Protein AF-A0A5N6YIB7-F1 (afdb_monomer_lite)

Foldseek 3Di:
DCPDDPDDPVCVVVVVVVVCCVVVVCCVPVVCVVVVVVVVVVVVVVVVVVCVVCVVVVVVVVVVVVVVVVVVCCCPPCPRNVPDDPDDDPDPPDPQQDPVRDRDDPPPVVVVVVVVVVVVVVVVVVD

Secondary structure (DSSP, 8-state):
--TT--S-GGGHHHHHHHHHHHHHHHHHHHHHHHHHHHHHHHHHHHHHHHHHHHHHHHHHHHHHHHHHHHHHHHHHSTTT-TTSSSS---PPPPTTB-TT--B---TTHHHHHHHHHHHHHHHHTT-

Sequence (127 aa):
MAWYSLFPADLIYVENWIARLFVCIPCCAVVPILFGTCALIVFLSQLVLGLITIAPWATLIIFDLALYVWRMLTYELPIIGGRARGRQRPRAPSLNERPNGQRRAFVLASYEATGAEKEENNGLKRR

Radius of gyration: 49.91 Å; chains: 1; bounding box: 127×46×104 Å

pLDDT: mean 71.58, std 14.09, range [49.34, 97.31]

Structure (mmCIF, N/CA/C/O backbone):
data_AF-A0A5N6YIB7-F1
#
_entry.id   AF-A0A5N6YIB7-F1
#
loop_
_at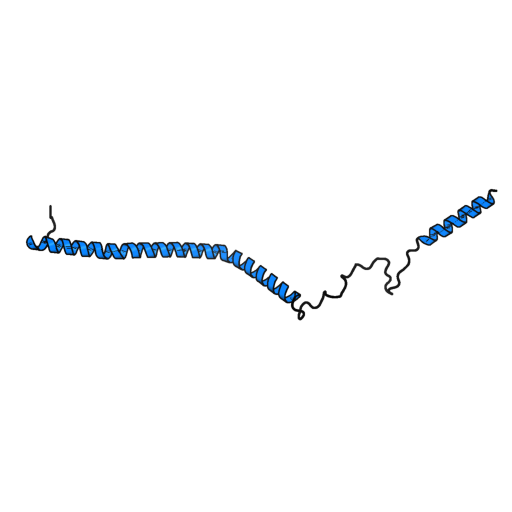om_site.group_PDB
_atom_site.id
_atom_site.type_symbol
_atom_site.label_atom_id
_atom_site.label_alt_id
_atom_site.label_comp_id
_atom_site.label_asym_id
_atom_site.label_entity_id
_atom_site.label_seq_id
_atom_site.pdbx_PDB_ins_code
_atom_site.Cartn_x
_atom_site.Cartn_y
_atom_site.Cartn_z
_atom_site.occupancy
_atom_site.B_iso_or_equiv
_atom_site.auth_seq_id
_atom_site.auth_comp_id
_atom_site.auth_asym_id
_atom_site.auth_atom_id
_atom_site.pdbx_PDB_model_num
ATOM 1 N N . MET A 1 1 ? 32.826 -4.445 -50.109 1.00 49.34 1 MET A N 1
ATOM 2 C CA . MET A 1 1 ? 34.204 -3.941 -50.279 1.00 49.34 1 MET A CA 1
ATOM 3 C C . MET A 1 1 ? 34.888 -4.143 -48.938 1.00 49.34 1 MET A C 1
ATOM 5 O O . MET A 1 1 ? 34.549 -3.446 -47.992 1.00 49.34 1 MET A O 1
ATOM 9 N N . ALA A 1 2 ? 35.674 -5.212 -48.805 1.00 51.41 2 ALA A N 1
ATOM 10 C CA . ALA A 1 2 ? 36.270 -5.631 -47.538 1.00 51.41 2 ALA A CA 1
ATOM 11 C C . ALA A 1 2 ? 37.500 -4.761 -47.252 1.00 51.41 2 ALA A C 1
ATOM 13 O O . ALA A 1 2 ? 38.603 -5.087 -47.666 1.00 51.41 2 ALA A O 1
ATOM 14 N N . TRP A 1 3 ? 37.292 -3.613 -46.610 1.00 51.59 3 TRP A N 1
ATOM 15 C CA . TRP A 1 3 ? 38.359 -2.643 -46.340 1.00 51.59 3 TRP A CA 1
ATOM 16 C C . TRP A 1 3 ? 39.184 -2.954 -45.074 1.00 51.59 3 TRP A C 1
ATOM 18 O O . TRP A 1 3 ? 40.067 -2.174 -44.741 1.00 51.59 3 TRP A O 1
ATOM 28 N N . TYR A 1 4 ? 38.948 -4.087 -44.391 1.00 52.84 4 TYR A N 1
ATOM 29 C CA . TYR A 1 4 ? 39.604 -4.409 -43.110 1.00 52.84 4 TYR A CA 1
ATOM 30 C C . TYR A 1 4 ? 39.908 -5.905 -42.879 1.00 52.84 4 TYR A C 1
ATOM 32 O O . TYR A 1 4 ? 39.990 -6.319 -41.729 1.00 52.84 4 TYR A O 1
ATOM 40 N N . SER A 1 5 ? 40.062 -6.737 -43.921 1.00 57.97 5 SER A N 1
ATOM 41 C CA . SER A 1 5 ? 40.456 -8.144 -43.700 1.00 57.97 5 SER A CA 1
ATOM 42 C C . SER A 1 5 ? 41.930 -8.202 -43.293 1.00 57.97 5 SER A C 1
ATOM 44 O O . SER A 1 5 ? 42.804 -7.847 -44.084 1.00 57.97 5 SER A O 1
ATOM 46 N N . LEU A 1 6 ? 42.201 -8.618 -42.055 1.00 66.19 6 LEU A N 1
ATOM 47 C CA . LEU A 1 6 ? 43.560 -8.681 -41.501 1.00 66.19 6 LEU A CA 1
ATOM 48 C C . LEU A 1 6 ? 44.293 -9.996 -41.855 1.00 66.19 6 LEU A C 1
ATOM 50 O O . LEU A 1 6 ? 45.499 -10.100 -41.642 1.00 66.19 6 LEU A O 1
ATOM 54 N N . PHE A 1 7 ? 43.576 -10.995 -42.388 1.00 64.06 7 PHE A N 1
ATOM 55 C CA . PHE A 1 7 ? 44.056 -12.355 -42.673 1.00 64.06 7 PHE A CA 1
ATOM 56 C C . PHE A 1 7 ? 43.892 -12.750 -44.162 1.00 64.06 7 PHE A C 1
ATOM 58 O O . PHE A 1 7 ? 43.080 -12.153 -44.872 1.00 64.06 7 PHE A O 1
ATOM 65 N N . PRO A 1 8 ? 44.659 -13.746 -44.665 1.00 76.19 8 PRO A N 1
ATOM 66 C CA . PRO A 1 8 ? 44.546 -14.254 -46.035 1.00 76.19 8 PRO A CA 1
ATOM 67 C C . PRO A 1 8 ? 43.158 -14.848 -46.328 1.00 76.19 8 PRO A C 1
ATOM 69 O O . PRO A 1 8 ? 42.451 -15.286 -45.421 1.00 76.19 8 PRO A O 1
ATOM 72 N N . ALA A 1 9 ? 42.786 -14.884 -47.613 1.00 74.50 9 ALA A N 1
ATOM 73 C CA . ALA A 1 9 ? 41.426 -15.175 -48.082 1.00 74.50 9 ALA A CA 1
ATOM 74 C C . ALA A 1 9 ? 40.821 -16.494 -47.556 1.00 74.50 9 ALA A C 1
ATOM 76 O O . ALA A 1 9 ? 39.611 -16.572 -47.349 1.00 74.50 9 ALA A O 1
ATOM 77 N N . ASP A 1 10 ? 41.656 -17.492 -47.264 1.00 76.38 10 ASP A N 1
ATOM 78 C CA . ASP A 1 10 ? 41.223 -18.795 -46.750 1.00 76.38 10 ASP A CA 1
ATOM 79 C C . ASP A 1 10 ? 40.716 -18.751 -45.294 1.00 76.38 10 ASP A C 1
ATOM 81 O O . ASP A 1 10 ? 39.980 -19.640 -44.866 1.00 76.38 10 ASP A O 1
ATOM 85 N N . LEU A 1 11 ? 41.059 -17.711 -44.519 1.00 72.88 11 LEU A N 1
ATOM 86 C CA . LEU A 1 11 ? 40.673 -17.574 -43.105 1.00 72.88 11 LEU A CA 1
ATOM 87 C C . LEU A 1 11 ? 39.521 -16.587 -42.859 1.00 72.88 11 LEU A C 1
ATOM 89 O O . LEU A 1 11 ? 39.082 -16.430 -41.718 1.00 72.88 11 LEU A O 1
ATOM 93 N N . ILE A 1 12 ? 38.954 -15.991 -43.911 1.00 77.56 12 ILE A N 1
ATOM 94 C CA . ILE A 1 12 ? 37.806 -15.068 -43.814 1.00 77.56 12 ILE A CA 1
ATOM 95 C C . ILE A 1 12 ? 36.599 -15.736 -43.137 1.00 77.56 12 ILE A C 1
ATOM 97 O O . ILE A 1 12 ? 35.849 -15.102 -42.390 1.00 77.56 12 ILE A O 1
ATOM 101 N N . TYR A 1 13 ? 36.412 -17.038 -43.363 1.00 80.81 13 TYR A N 1
ATOM 102 C CA . TYR A 1 13 ? 35.350 -17.805 -42.714 1.00 80.81 13 TYR A CA 1
ATOM 103 C C . TYR A 1 13 ? 35.496 -17.813 -41.183 1.00 80.81 13 TYR A C 1
ATOM 105 O O . TYR A 1 13 ? 34.514 -17.632 -40.461 1.00 80.81 13 TYR A O 1
ATOM 113 N N . VAL A 1 14 ? 36.728 -17.967 -40.691 1.00 81.69 14 VAL A N 1
ATOM 114 C CA . VAL A 1 14 ? 37.044 -17.979 -39.258 1.00 81.69 14 VAL A CA 1
ATOM 115 C C . VAL A 1 14 ? 36.892 -16.579 -38.665 1.00 81.69 14 VAL A C 1
ATOM 117 O O . VAL A 1 14 ? 36.298 -16.435 -37.599 1.00 81.69 14 VAL A O 1
ATOM 120 N N . GLU A 1 15 ? 37.339 -15.542 -39.377 1.00 77.19 15 GLU A N 1
ATOM 121 C CA . GLU A 1 15 ? 37.189 -14.138 -38.970 1.00 77.19 15 GLU A CA 1
ATOM 122 C C . GLU A 1 15 ? 35.709 -13.758 -38.781 1.00 77.19 15 GLU A C 1
ATOM 124 O O . GLU A 1 15 ? 35.317 -13.251 -37.726 1.00 77.19 15 GLU A O 1
ATOM 129 N N . ASN A 1 16 ? 34.851 -14.110 -39.743 1.00 80.31 16 ASN A N 1
ATOM 130 C CA . ASN A 1 16 ? 33.410 -13.870 -39.643 1.00 80.31 16 ASN A CA 1
ATOM 131 C C . ASN A 1 16 ? 32.743 -14.685 -38.526 1.00 80.31 16 ASN A C 1
ATOM 133 O O . ASN A 1 16 ? 31.796 -14.203 -37.897 1.00 80.31 16 ASN A O 1
ATOM 137 N N . TRP A 1 17 ? 33.200 -15.913 -38.269 1.00 84.00 17 TRP A N 1
ATOM 138 C CA . TRP A 1 17 ? 32.689 -16.738 -37.172 1.00 84.00 17 TRP A CA 1
ATOM 139 C C . TRP A 1 17 ? 33.065 -16.156 -35.800 1.00 84.00 17 TRP A C 1
ATOM 141 O O . TRP A 1 17 ? 32.196 -16.023 -34.936 1.00 84.00 17 TRP A O 1
ATOM 151 N N . ILE A 1 18 ? 34.315 -15.711 -35.628 1.00 79.00 18 ILE A N 1
ATOM 152 C CA . ILE A 1 18 ? 34.790 -15.056 -34.400 1.00 79.00 18 ILE A CA 1
ATOM 153 C C . ILE A 1 18 ? 34.055 -13.733 -34.177 1.00 79.00 18 ILE A C 1
ATOM 155 O O . ILE A 1 18 ? 33.563 -13.502 -33.075 1.00 79.00 18 ILE A O 1
ATOM 159 N N . ALA A 1 19 ? 33.907 -12.894 -35.208 1.00 76.56 19 ALA A N 1
ATOM 160 C CA . ALA A 1 19 ? 33.186 -11.624 -35.104 1.00 76.56 19 ALA A CA 1
ATOM 161 C C . ALA A 1 19 ? 31.722 -11.827 -34.675 1.00 76.56 19 ALA A C 1
ATOM 163 O O . ALA A 1 19 ? 31.201 -11.089 -33.836 1.00 76.56 19 ALA A O 1
ATOM 164 N N . ARG A 1 20 ? 31.062 -12.873 -35.190 1.00 75.44 20 ARG A N 1
ATOM 165 C CA . ARG A 1 20 ? 29.697 -13.237 -34.783 1.00 75.44 20 ARG A CA 1
ATOM 166 C C . ARG A 1 20 ? 29.635 -13.696 -33.333 1.00 75.44 20 ARG A C 1
ATOM 168 O O . ARG A 1 20 ? 28.727 -13.273 -32.630 1.00 75.44 20 ARG A O 1
ATOM 175 N N . LEU A 1 21 ? 30.581 -14.505 -32.862 1.00 75.50 21 LEU A N 1
ATOM 176 C CA . LEU A 1 21 ? 30.627 -14.902 -31.451 1.00 75.50 21 LEU A CA 1
ATOM 177 C C . LEU A 1 21 ? 30.889 -13.701 -30.537 1.00 75.50 21 LEU A C 1
ATOM 179 O O . LEU A 1 21 ? 30.167 -13.510 -29.562 1.00 75.50 21 LEU A O 1
ATOM 183 N N . PHE A 1 22 ? 31.853 -12.849 -30.883 1.00 70.62 22 PHE A N 1
ATOM 184 C CA . PHE A 1 22 ? 32.231 -11.693 -30.069 1.00 70.62 22 PHE A CA 1
ATOM 185 C C . PHE A 1 22 ? 31.131 -10.633 -29.962 1.00 70.62 22 PHE A C 1
ATOM 187 O O . PHE A 1 22 ? 31.060 -9.944 -28.953 1.00 70.62 22 PHE A O 1
ATOM 194 N N . VAL A 1 23 ? 30.265 -10.502 -30.969 1.00 72.38 23 VAL A N 1
ATOM 195 C CA . VAL A 1 23 ? 29.124 -9.571 -30.935 1.00 72.38 23 VAL A CA 1
ATOM 196 C C . VAL A 1 23 ? 27.880 -10.236 -30.345 1.00 72.38 23 VAL A C 1
ATOM 198 O O . VAL A 1 23 ? 27.179 -9.628 -29.539 1.00 72.38 23 VAL A O 1
ATOM 201 N N . CYS A 1 24 ? 27.600 -11.491 -30.703 1.00 66.81 24 CYS A N 1
ATOM 202 C CA . CYS A 1 24 ? 26.364 -12.170 -30.316 1.00 66.81 24 CYS A CA 1
ATOM 203 C C . CYS A 1 24 ? 26.386 -12.633 -28.850 1.00 66.81 24 CYS A C 1
ATOM 205 O O . CYS A 1 24 ? 25.385 -12.487 -28.158 1.00 66.81 24 CYS A O 1
ATOM 207 N N . ILE A 1 25 ? 27.526 -13.105 -28.330 1.00 68.38 25 ILE A N 1
ATOM 208 C CA . ILE A 1 25 ? 27.644 -13.587 -26.940 1.00 68.38 25 ILE A CA 1
ATOM 209 C C . ILE A 1 25 ? 27.387 -12.473 -25.905 1.00 68.38 25 ILE A C 1
ATOM 211 O O . ILE A 1 25 ? 26.524 -12.663 -25.044 1.00 68.38 25 ILE A O 1
ATOM 215 N N . PRO A 1 26 ? 28.052 -11.299 -25.956 1.00 64.62 26 PRO A N 1
ATOM 216 C CA . PRO A 1 26 ? 27.735 -10.217 -25.033 1.00 64.62 26 PRO A CA 1
ATOM 217 C C . PRO A 1 26 ? 26.371 -9.591 -25.340 1.00 64.62 26 PRO A C 1
A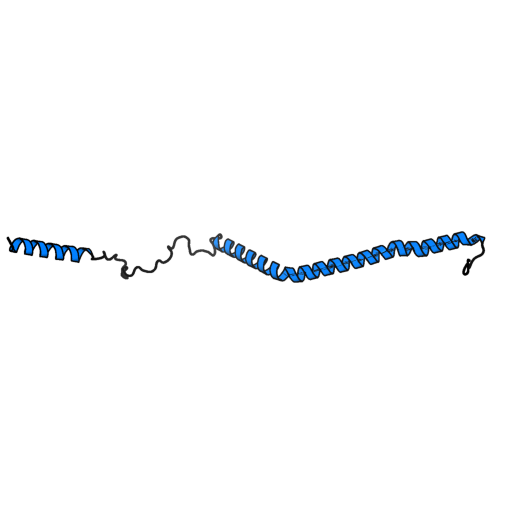TOM 219 O O . PRO A 1 26 ? 25.674 -9.229 -24.404 1.00 64.62 26 PRO A O 1
ATOM 222 N N . CYS A 1 27 ? 25.918 -9.520 -26.597 1.00 62.31 27 CYS A N 1
ATOM 223 C CA . CYS A 1 27 ? 24.582 -8.994 -26.910 1.00 62.31 27 CYS A CA 1
ATOM 224 C C . CYS A 1 27 ? 23.459 -9.870 -26.317 1.00 62.31 27 CYS A C 1
ATOM 226 O O . CYS A 1 27 ? 22.514 -9.350 -25.726 1.00 62.31 27 CYS A O 1
ATOM 228 N N . CYS A 1 28 ? 23.591 -11.197 -26.369 1.00 61.47 28 CYS A N 1
ATOM 229 C CA . CYS A 1 28 ? 22.606 -12.121 -25.807 1.00 61.47 28 CYS A CA 1
ATOM 230 C C . CYS A 1 28 ? 22.583 -12.149 -24.271 1.00 61.47 28 CYS A C 1
ATOM 232 O O . CYS A 1 28 ? 21.544 -12.479 -23.709 1.00 61.47 28 CYS A O 1
ATOM 234 N N . ALA A 1 29 ? 23.682 -11.810 -23.588 1.00 65.81 29 ALA A N 1
ATOM 235 C CA . ALA A 1 29 ? 23.749 -11.817 -22.122 1.00 65.81 29 ALA A CA 1
ATOM 236 C C . ALA A 1 29 ? 23.571 -10.421 -21.500 1.00 65.81 29 ALA A C 1
ATOM 238 O O . ALA A 1 29 ? 22.841 -10.259 -20.527 1.00 65.81 29 ALA A O 1
ATOM 239 N N . VAL A 1 30 ? 24.193 -9.386 -22.064 1.00 67.44 30 VAL A N 1
ATOM 240 C CA . VAL A 1 30 ? 24.211 -8.029 -21.494 1.00 67.44 30 VAL A CA 1
ATOM 241 C C . VAL A 1 30 ? 22.868 -7.325 -21.675 1.00 67.44 30 VAL A C 1
ATOM 243 O O . VAL A 1 30 ? 22.421 -6.639 -20.760 1.00 67.44 30 VAL A O 1
ATOM 246 N N . VAL A 1 31 ? 22.182 -7.530 -22.804 1.00 67.44 31 VAL A N 1
ATOM 247 C CA . VAL A 1 31 ? 20.865 -6.923 -23.065 1.00 67.44 31 VAL A CA 1
ATOM 248 C C . VAL A 1 31 ? 19.801 -7.381 -22.052 1.00 67.44 31 VAL A C 1
ATOM 250 O O . VAL A 1 31 ? 19.164 -6.511 -21.454 1.00 67.44 31 VAL A O 1
ATOM 253 N N . PRO A 1 32 ? 19.612 -8.688 -21.770 1.00 69.12 32 PRO A N 1
ATOM 254 C CA . PRO A 1 32 ? 18.648 -9.110 -20.755 1.00 69.12 32 PRO A CA 1
ATOM 255 C C . PRO A 1 32 ? 19.084 -8.767 -19.325 1.00 69.12 32 PRO A C 1
ATOM 257 O O . PRO A 1 32 ? 18.222 -8.471 -18.501 1.00 69.12 32 PRO A O 1
ATOM 260 N N . ILE A 1 33 ? 20.388 -8.746 -19.014 1.00 69.88 33 ILE A N 1
ATOM 261 C CA . ILE A 1 33 ? 20.879 -8.343 -17.683 1.00 69.88 33 ILE A CA 1
ATOM 262 C C . ILE A 1 33 ? 20.608 -6.853 -17.432 1.00 69.88 33 ILE A C 1
ATOM 264 O O . ILE A 1 33 ? 20.131 -6.489 -16.355 1.00 69.88 33 ILE A O 1
ATOM 268 N N . LEU A 1 34 ? 20.860 -5.995 -18.424 1.00 67.19 34 LEU A N 1
ATOM 269 C CA . LEU A 1 34 ? 20.615 -4.555 -18.332 1.00 67.19 34 LEU A CA 1
ATOM 270 C C . LEU A 1 34 ? 19.112 -4.249 -18.265 1.00 67.19 34 LEU A C 1
ATOM 272 O O . LEU A 1 34 ? 18.671 -3.462 -17.431 1.00 67.19 34 LEU A O 1
ATOM 276 N N . PHE A 1 35 ? 18.304 -4.925 -19.087 1.00 72.81 35 PHE A N 1
ATOM 277 C CA . PHE A 1 35 ? 16.849 -4.777 -19.053 1.00 72.81 35 PHE A CA 1
ATOM 278 C C . PHE A 1 35 ? 16.252 -5.286 -17.732 1.00 72.81 35 PHE A C 1
ATOM 280 O O . PHE A 1 35 ? 15.405 -4.620 -17.138 1.00 72.81 35 PHE A O 1
ATOM 287 N N . GLY A 1 36 ? 16.732 -6.427 -17.228 1.00 74.75 36 GLY A N 1
ATOM 288 C CA . GLY A 1 36 ? 16.293 -7.014 -15.962 1.00 74.75 36 GLY A CA 1
ATOM 289 C C . GLY A 1 36 ? 16.654 -6.160 -14.747 1.00 74.75 36 GLY A C 1
ATOM 290 O O . GLY A 1 36 ? 15.817 -5.967 -13.868 1.00 74.75 36 GLY A O 1
ATOM 291 N N . THR A 1 37 ? 17.860 -5.587 -14.709 1.00 75.62 37 THR A N 1
ATOM 292 C CA . THR A 1 37 ? 18.255 -4.664 -13.630 1.00 75.62 37 THR A CA 1
ATOM 293 C C . THR A 1 37 ? 17.471 -3.357 -13.687 1.00 75.62 37 THR A C 1
ATOM 295 O O . THR A 1 37 ? 16.963 -2.928 -12.653 1.00 75.62 37 THR A O 1
ATOM 298 N N . CYS A 1 38 ? 17.271 -2.762 -14.868 1.00 76.62 38 CYS A N 1
ATOM 299 C CA . CYS A 1 38 ? 16.401 -1.591 -15.013 1.00 76.62 38 CYS A CA 1
ATOM 300 C C . CYS A 1 38 ? 14.958 -1.879 -14.566 1.00 76.62 38 CYS A C 1
ATOM 302 O O . CYS A 1 38 ? 14.396 -1.098 -13.799 1.00 76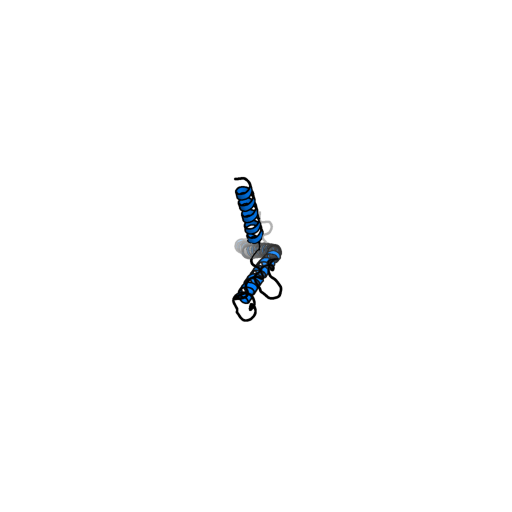.62 38 CYS A O 1
ATOM 304 N N . ALA A 1 39 ? 14.370 -3.004 -14.984 1.00 81.88 39 ALA A N 1
ATOM 305 C CA . ALA A 1 39 ? 13.015 -3.388 -14.589 1.00 81.88 39 ALA A CA 1
ATOM 306 C C . ALA A 1 39 ? 12.894 -3.613 -13.073 1.00 81.88 39 ALA A C 1
ATOM 308 O O . ALA A 1 39 ? 11.928 -3.162 -12.460 1.00 81.88 39 ALA A O 1
ATOM 309 N N . LEU A 1 40 ? 13.890 -4.251 -12.453 1.00 81.56 40 LEU A N 1
ATOM 310 C CA . LEU A 1 40 ? 13.917 -4.500 -11.012 1.00 81.56 40 LEU A CA 1
ATOM 311 C C . LEU A 1 40 ? 14.063 -3.202 -10.206 1.00 81.56 40 LEU A C 1
ATOM 313 O O . LEU A 1 40 ? 13.391 -3.041 -9.191 1.00 81.56 40 LEU A O 1
ATOM 317 N N . ILE A 1 41 ? 14.876 -2.253 -10.679 1.00 84.56 41 ILE A N 1
ATOM 318 C CA . ILE A 1 41 ? 15.031 -0.929 -10.056 1.00 84.56 41 ILE A CA 1
ATOM 319 C C . ILE A 1 41 ? 13.729 -0.124 -10.149 1.00 84.56 41 ILE A C 1
ATOM 321 O O . ILE A 1 41 ? 13.305 0.462 -9.154 1.00 84.56 41 ILE A O 1
ATOM 325 N N . VAL A 1 42 ? 13.074 -0.118 -11.315 1.00 87.56 42 VAL A N 1
ATOM 326 C CA . VAL A 1 42 ? 11.778 0.558 -11.507 1.00 87.56 42 VAL A CA 1
ATOM 327 C C . VAL A 1 42 ? 10.685 -0.090 -10.652 1.00 87.56 42 VAL A C 1
ATOM 329 O O . VAL A 1 42 ? 9.863 0.599 -10.053 1.00 87.56 42 VAL A O 1
ATOM 332 N N . PHE A 1 43 ? 10.685 -1.417 -10.543 1.00 88.81 43 PHE A N 1
ATOM 333 C CA . PHE A 1 43 ? 9.732 -2.132 -9.701 1.00 88.81 43 PHE A CA 1
ATOM 334 C C . PHE A 1 43 ? 9.956 -1.843 -8.207 1.00 88.81 43 PHE A C 1
ATOM 336 O O . PHE A 1 43 ? 9.007 -1.541 -7.483 1.00 88.81 43 PHE A O 1
ATOM 343 N N . LEU A 1 44 ? 11.211 -1.868 -7.747 1.00 88.38 44 LEU A N 1
ATOM 344 C CA . LEU A 1 44 ? 11.578 -1.532 -6.369 1.00 88.38 44 LEU A CA 1
ATOM 345 C C . LEU A 1 44 ? 11.219 -0.091 -6.014 1.00 88.38 44 LEU A C 1
ATOM 347 O O . LEU A 1 44 ? 10.675 0.140 -4.937 1.00 88.38 44 LEU A O 1
ATOM 351 N N . SER A 1 45 ? 11.481 0.873 -6.899 1.00 89.00 45 SER A N 1
ATOM 352 C CA . SER A 1 45 ? 11.140 2.273 -6.633 1.00 89.00 45 SER A CA 1
ATOM 353 C C . SER A 1 45 ? 9.628 2.471 -6.506 1.00 89.00 45 SER A C 1
ATOM 355 O O . SER A 1 45 ? 9.184 3.167 -5.591 1.00 89.00 45 SER A O 1
ATOM 357 N N . GLN A 1 46 ? 8.829 1.789 -7.334 1.00 88.69 46 GLN A N 1
ATOM 358 C CA . GLN A 1 46 ? 7.370 1.829 -7.240 1.00 88.69 46 GLN A CA 1
ATOM 359 C C . GLN A 1 46 ? 6.857 1.204 -5.935 1.00 88.69 46 GLN A C 1
ATOM 361 O O . GLN A 1 46 ? 5.953 1.759 -5.305 1.00 88.69 46 GLN A O 1
ATOM 366 N N . LEU A 1 47 ? 7.445 0.087 -5.492 1.00 89.56 47 LEU A N 1
ATOM 367 C CA . LEU A 1 47 ? 7.104 -0.520 -4.203 1.00 89.56 47 LEU A CA 1
ATOM 368 C C . LEU A 1 47 ? 7.495 0.370 -3.024 1.00 89.56 47 LEU A C 1
ATOM 370 O O . LEU A 1 47 ? 6.716 0.494 -2.083 1.00 89.56 47 LEU A O 1
ATOM 374 N N . VAL A 1 48 ? 8.662 1.014 -3.075 1.00 93.56 48 VAL A N 1
ATOM 375 C CA . VAL A 1 48 ? 9.120 1.933 -2.024 1.00 93.56 48 VAL A CA 1
ATOM 376 C C . VAL A 1 48 ? 8.199 3.149 -1.932 1.00 93.56 48 VAL A C 1
ATOM 378 O O . VAL A 1 48 ? 7.742 3.477 -0.841 1.00 93.56 48 VAL A O 1
ATOM 381 N N . LEU A 1 49 ? 7.857 3.783 -3.057 1.00 90.00 49 LEU A N 1
ATOM 382 C CA . LEU A 1 49 ? 6.924 4.918 -3.079 1.00 90.00 49 LEU A CA 1
ATOM 383 C C . LEU A 1 49 ? 5.515 4.517 -2.623 1.00 90.00 49 LEU A C 1
ATOM 385 O O . LEU A 1 49 ? 4.874 5.249 -1.861 1.00 90.00 49 LEU A O 1
ATOM 389 N N . GLY A 1 50 ? 5.052 3.339 -3.048 1.00 92.12 50 GLY A N 1
ATOM 390 C CA . GLY A 1 50 ? 3.794 2.756 -2.591 1.00 92.12 50 GLY A CA 1
ATOM 391 C C . GLY A 1 50 ? 3.794 2.524 -1.081 1.00 92.12 50 GLY A C 1
ATOM 392 O O . GLY A 1 50 ? 2.866 2.961 -0.403 1.00 92.12 50 GLY A O 1
ATOM 393 N N . LEU A 1 51 ? 4.858 1.920 -0.542 1.00 94.06 51 LEU A N 1
ATOM 394 C CA . LEU A 1 51 ? 5.024 1.662 0.888 1.00 94.06 51 LEU A CA 1
ATOM 395 C C . LEU A 1 51 ? 5.071 2.964 1.692 1.00 94.06 51 LEU A C 1
ATOM 397 O O . LEU A 1 51 ? 4.362 3.079 2.683 1.00 94.06 51 LEU A O 1
ATOM 401 N N . ILE A 1 52 ? 5.846 3.959 1.254 1.00 95.81 52 ILE A N 1
ATOM 402 C CA . ILE A 1 52 ? 5.949 5.266 1.924 1.00 95.81 52 ILE A CA 1
ATOM 403 C C . ILE A 1 52 ? 4.584 5.956 1.992 1.00 95.81 52 ILE A C 1
ATOM 405 O O . ILE A 1 52 ? 4.249 6.568 3.004 1.00 95.81 52 ILE A O 1
ATOM 409 N N . THR A 1 53 ? 3.785 5.838 0.933 1.00 95.56 53 THR A N 1
ATOM 410 C CA . THR A 1 53 ? 2.471 6.481 0.864 1.00 95.56 53 THR A CA 1
ATOM 411 C C . THR A 1 53 ? 1.427 5.733 1.686 1.00 95.56 53 THR A C 1
ATOM 413 O O . THR A 1 53 ? 0.632 6.364 2.377 1.00 95.56 53 THR A O 1
ATOM 416 N N . ILE A 1 54 ? 1.414 4.397 1.631 1.00 95.25 54 ILE A N 1
ATOM 417 C CA . ILE A 1 54 ? 0.386 3.579 2.290 1.00 95.25 54 ILE A CA 1
ATOM 418 C C . ILE A 1 54 ? 0.690 3.323 3.772 1.00 95.25 54 ILE A C 1
ATOM 420 O O . ILE A 1 54 ? -0.241 3.201 4.566 1.00 95.25 54 ILE A O 1
ATOM 424 N N . ALA A 1 55 ? 1.967 3.261 4.168 1.00 95.25 55 ALA A N 1
ATOM 425 C CA . ALA A 1 55 ? 2.378 2.888 5.522 1.00 95.25 55 ALA A CA 1
ATOM 426 C C . ALA A 1 55 ? 1.803 3.792 6.626 1.00 95.25 55 ALA A C 1
ATOM 428 O O . ALA A 1 55 ? 1.353 3.237 7.632 1.00 95.25 55 ALA A O 1
ATOM 429 N N . PRO A 1 56 ? 1.738 5.132 6.482 1.00 95.56 56 PRO A N 1
ATOM 430 C CA . PRO A 1 56 ? 1.140 5.992 7.503 1.00 95.56 56 PRO A CA 1
ATOM 431 C C . PRO A 1 56 ? -0.329 5.644 7.766 1.00 95.56 56 PRO A C 1
ATOM 433 O O . PRO A 1 56 ? -0.731 5.466 8.913 1.00 95.56 56 PRO A O 1
ATOM 436 N N . TRP A 1 57 ? -1.120 5.461 6.706 1.00 97.31 57 TRP A N 1
ATOM 437 C CA . TRP A 1 57 ? -2.539 5.113 6.811 1.00 97.31 57 TRP A CA 1
ATOM 438 C C . TRP A 1 57 ? -2.745 3.694 7.338 1.00 97.31 57 TRP A C 1
ATOM 440 O O . TRP A 1 57 ? -3.555 3.480 8.238 1.00 97.31 57 TRP A O 1
ATOM 450 N N . ALA A 1 58 ? -1.978 2.730 6.823 1.00 95.94 58 ALA A N 1
ATOM 451 C CA . ALA A 1 58 ? -2.028 1.345 7.277 1.00 95.94 58 ALA A CA 1
ATOM 452 C C . ALA A 1 58 ? -1.691 1.233 8.771 1.00 95.94 58 ALA A C 1
ATOM 454 O O . ALA A 1 58 ? -2.367 0.509 9.498 1.00 95.94 58 ALA A O 1
ATOM 455 N N . THR A 1 59 ? -0.704 1.997 9.249 1.00 95.81 59 THR A N 1
ATOM 456 C CA . THR A 1 59 ? -0.329 2.031 10.670 1.00 95.81 59 THR A CA 1
ATOM 457 C C . THR A 1 59 ? -1.471 2.550 11.537 1.00 95.81 59 THR A C 1
ATOM 459 O O . THR A 1 59 ? -1.762 1.946 12.565 1.00 95.81 59 THR A O 1
ATOM 462 N N . LEU A 1 60 ? -2.154 3.624 11.119 1.00 95.81 60 LEU A N 1
ATOM 463 C CA . LEU A 1 60 ? -3.307 4.161 11.851 1.00 95.81 60 LEU A CA 1
ATOM 464 C C . LEU A 1 60 ? -4.450 3.145 11.948 1.00 95.81 60 LEU A C 1
ATOM 466 O O . LEU A 1 60 ? -5.012 2.964 13.025 1.00 95.81 60 LEU A O 1
ATOM 470 N N . ILE A 1 61 ? -4.756 2.447 10.852 1.00 96.00 61 ILE A N 1
ATOM 471 C CA . ILE A 1 61 ? -5.803 1.417 10.822 1.00 96.00 61 ILE A CA 1
ATOM 472 C C . ILE A 1 61 ? -5.429 0.232 11.718 1.00 96.00 61 ILE A C 1
ATOM 474 O O . ILE A 1 61 ? -6.252 -0.227 12.505 1.00 96.00 61 ILE A O 1
ATOM 478 N N . ILE A 1 62 ? -4.191 -0.263 11.624 1.00 96.94 62 ILE A N 1
ATOM 479 C CA . ILE A 1 62 ? -3.714 -1.376 12.457 1.00 96.94 62 ILE A CA 1
ATOM 480 C C . ILE A 1 62 ? -3.721 -0.977 13.934 1.00 96.94 62 ILE A C 1
ATOM 482 O O . ILE A 1 62 ? -4.119 -1.777 14.776 1.00 96.94 62 ILE A O 1
ATOM 486 N N . PHE A 1 63 ? -3.311 0.250 14.255 1.00 96.00 63 PHE A N 1
ATOM 487 C CA . PHE A 1 63 ? -3.331 0.770 15.617 1.00 96.00 63 PHE A CA 1
ATOM 488 C C . PHE A 1 63 ? -4.756 0.870 16.172 1.00 96.00 63 PHE A C 1
ATOM 490 O O . PHE A 1 63 ? -4.999 0.405 17.284 1.00 96.00 63 PHE A O 1
ATOM 497 N N . ASP A 1 64 ? -5.706 1.408 15.402 1.00 95.81 64 ASP A N 1
ATOM 498 C CA . ASP A 1 64 ? -7.114 1.485 15.807 1.00 95.81 64 ASP A CA 1
ATOM 499 C C . ASP A 1 64 ? -7.734 0.090 15.971 1.00 95.81 64 ASP A C 1
ATOM 501 O O . ASP A 1 64 ? -8.382 -0.183 16.979 1.00 95.81 64 ASP A O 1
ATOM 505 N N . LEU A 1 65 ? -7.444 -0.841 15.055 1.00 95.69 65 LEU A N 1
ATOM 506 C CA . LEU A 1 65 ? -7.865 -2.239 15.168 1.00 95.69 65 LEU A CA 1
ATOM 507 C C . LEU A 1 65 ? -7.266 -2.908 16.412 1.00 95.69 65 LEU A C 1
ATOM 509 O O . LEU A 1 65 ? -7.969 -3.612 17.133 1.00 95.69 65 LEU A O 1
ATOM 513 N N . ALA A 1 66 ? -5.983 -2.681 16.693 1.00 95.25 66 ALA A N 1
ATOM 514 C CA . ALA A 1 66 ? -5.323 -3.209 17.880 1.00 95.25 66 ALA A CA 1
ATOM 515 C C . ALA A 1 66 ? -5.928 -2.622 19.159 1.00 95.25 66 ALA A C 1
ATOM 517 O O . ALA A 1 66 ? -6.195 -3.372 20.097 1.00 95.25 66 ALA A O 1
ATOM 518 N N . LEU A 1 67 ? -6.209 -1.315 19.194 1.00 90.88 67 LEU A N 1
ATOM 519 C CA . LEU A 1 67 ? -6.923 -0.680 20.301 1.00 90.88 67 LEU A CA 1
ATOM 520 C C . LEU A 1 67 ? -8.343 -1.220 20.440 1.00 90.88 67 LEU A C 1
ATOM 522 O O . LEU A 1 67 ? -8.790 -1.437 21.562 1.00 90.88 67 LEU A O 1
ATOM 526 N N . TYR A 1 68 ? -9.045 -1.461 19.336 1.00 88.56 68 TYR A N 1
ATOM 527 C CA . TYR A 1 68 ? -10.380 -2.043 19.334 1.00 88.56 68 TYR A CA 1
ATOM 528 C C . TYR A 1 68 ? -10.364 -3.457 19.912 1.00 88.56 68 TYR A C 1
ATOM 530 O O . TYR A 1 68 ? -11.143 -3.756 20.814 1.00 88.56 68 TYR A O 1
ATOM 538 N N . VAL A 1 69 ? -9.437 -4.302 19.460 1.00 89.88 69 VAL A N 1
ATOM 539 C CA . VAL A 1 69 ? -9.261 -5.663 19.976 1.00 89.88 69 VAL A CA 1
ATOM 540 C C . VAL A 1 69 ? -8.835 -5.625 21.440 1.00 89.88 69 VAL A C 1
ATOM 542 O O . VAL A 1 69 ? -9.435 -6.308 22.259 1.00 89.88 69 VAL A O 1
ATOM 545 N N . TRP A 1 70 ? -7.871 -4.784 21.813 1.00 86.50 70 TRP A N 1
ATOM 546 C CA . TRP A 1 70 ? -7.447 -4.597 23.204 1.00 86.50 70 TRP A CA 1
ATOM 547 C C . TRP A 1 70 ? -8.604 -4.148 24.101 1.00 86.50 70 TRP A C 1
ATOM 549 O O . TRP A 1 70 ? -8.817 -4.667 25.200 1.00 86.50 70 TRP A O 1
ATOM 559 N N . ARG A 1 71 ? -9.401 -3.199 23.615 1.00 84.81 71 ARG A N 1
ATOM 560 C CA . ARG A 1 71 ? -10.611 -2.712 24.272 1.00 84.81 71 ARG A CA 1
ATOM 561 C C . ARG A 1 71 ? -11.657 -3.822 24.392 1.00 84.81 71 ARG A C 1
ATOM 563 O O . ARG A 1 71 ? -12.273 -3.963 25.440 1.00 84.81 71 ARG A O 1
ATOM 570 N N . MET A 1 72 ? -11.840 -4.639 23.362 1.00 78.00 72 MET A N 1
ATOM 571 C CA . MET A 1 72 ? -12.752 -5.781 23.384 1.00 78.00 72 MET A CA 1
ATOM 572 C C . MET A 1 72 ? -12.289 -6.835 24.397 1.00 78.00 72 MET A C 1
ATOM 574 O O . MET A 1 72 ? -13.065 -7.237 25.256 1.00 78.00 72 MET A O 1
ATOM 578 N N . LEU A 1 73 ? -11.001 -7.188 24.387 1.00 82.31 73 LEU A N 1
ATOM 579 C CA . LEU A 1 73 ? -10.388 -8.116 25.339 1.00 82.31 73 LEU A CA 1
ATOM 580 C C . LEU A 1 73 ? -10.506 -7.618 26.782 1.00 82.31 73 LEU A C 1
ATOM 582 O O . LEU A 1 73 ? -10.816 -8.404 27.668 1.00 82.31 73 LEU A O 1
ATOM 586 N N . THR A 1 74 ? -10.311 -6.325 27.041 1.00 74.56 74 THR A N 1
ATOM 587 C CA . THR A 1 74 ? -10.445 -5.759 28.398 1.00 74.56 74 THR A CA 1
ATOM 588 C C . THR A 1 74 ? -11.889 -5.691 28.900 1.00 74.56 74 THR A C 1
ATOM 590 O O . THR A 1 74 ? -12.100 -5.660 30.115 1.00 74.56 74 THR A O 1
ATOM 593 N N . TYR A 1 75 ? -12.881 -5.701 28.005 1.00 67.94 75 TYR A N 1
ATOM 594 C CA . TYR A 1 75 ? -14.297 -5.781 28.379 1.00 67.94 75 TYR A CA 1
ATOM 595 C C . TYR A 1 75 ? -14.839 -7.213 28.460 1.00 67.94 75 TYR A C 1
ATOM 597 O O . TYR A 1 75 ? -15.751 -7.448 29.253 1.00 67.94 75 TYR A O 1
ATOM 605 N N . GLU A 1 76 ? -14.283 -8.152 27.693 1.00 66.25 76 GLU A N 1
ATOM 606 C CA . GLU A 1 76 ? -14.654 -9.575 27.728 1.00 66.25 76 GLU A CA 1
ATOM 607 C C . GLU A 1 76 ? -13.891 -10.352 28.817 1.00 66.25 76 GLU A C 1
ATOM 609 O O . GLU A 1 76 ? -14.432 -11.287 29.405 1.00 66.25 76 GLU A O 1
ATOM 614 N N . LEU A 1 77 ? -12.654 -9.956 29.154 1.00 59.81 77 LEU A N 1
ATOM 615 C CA . LEU A 1 77 ? -11.891 -10.567 30.243 1.00 59.81 77 LEU A CA 1
ATOM 616 C C . LEU A 1 77 ? -12.302 -9.952 31.598 1.00 59.81 77 LEU A C 1
ATOM 618 O O . LEU A 1 77 ? -12.024 -8.775 31.858 1.00 59.81 77 LEU A O 1
ATOM 622 N N . PRO A 1 78 ? -12.895 -10.741 32.519 1.00 58.38 78 PRO A N 1
ATOM 623 C CA . PRO A 1 78 ? -13.488 -10.262 33.775 1.00 58.38 78 PRO A CA 1
ATOM 624 C C . PRO A 1 78 ? -12.473 -9.747 34.815 1.00 58.38 78 PRO A C 1
ATOM 626 O O . PRO A 1 78 ? -12.851 -9.438 35.942 1.00 58.38 78 PRO A O 1
ATOM 629 N N . ILE A 1 79 ? -11.189 -9.650 34.456 1.00 61.88 79 ILE A N 1
ATOM 630 C CA . ILE A 1 79 ? -10.084 -9.318 35.363 1.00 61.88 79 ILE A CA 1
ATOM 631 C C . ILE A 1 79 ? -9.906 -7.794 35.514 1.00 61.88 79 ILE A C 1
ATOM 633 O O . ILE A 1 79 ? -9.534 -7.337 36.591 1.00 61.88 79 ILE A O 1
ATOM 637 N N . ILE A 1 80 ? -10.199 -6.990 34.478 1.00 61.97 80 ILE A N 1
ATOM 638 C CA . ILE A 1 80 ? -9.954 -5.526 34.486 1.00 61.97 80 ILE A CA 1
ATOM 639 C C . ILE A 1 80 ? -11.242 -4.701 34.266 1.00 61.97 80 ILE A C 1
ATOM 641 O O . ILE A 1 80 ? -11.398 -3.630 34.853 1.00 61.97 80 ILE A O 1
ATOM 645 N N . GLY A 1 81 ? -12.219 -5.200 33.497 1.00 61.47 81 GLY A N 1
ATOM 646 C CA . GLY A 1 81 ? -13.478 -4.505 33.158 1.00 61.47 81 GLY A CA 1
ATOM 647 C C . GLY A 1 81 ? -14.589 -4.551 34.222 1.00 61.47 81 GLY A C 1
ATOM 648 O O . GLY A 1 81 ? -15.775 -4.456 33.896 1.00 61.47 81 GLY A O 1
ATOM 649 N N . GLY A 1 82 ? -14.241 -4.720 35.499 1.00 66.25 82 GLY A N 1
ATOM 650 C CA . GLY A 1 82 ? -15.148 -5.099 36.591 1.00 66.25 82 GLY A CA 1
ATOM 651 C C . GLY A 1 82 ? -16.155 -4.048 37.088 1.00 66.25 82 GLY A C 1
ATOM 652 O O . GLY A 1 82 ? -16.404 -3.997 38.293 1.00 66.25 82 GLY A O 1
ATOM 653 N N . ARG A 1 83 ? -16.748 -3.185 36.241 1.00 63.78 83 ARG A N 1
ATOM 654 C CA . ARG A 1 83 ? -17.634 -2.108 36.750 1.00 63.78 83 ARG A CA 1
ATOM 655 C C . ARG A 1 83 ? -18.947 -1.777 36.034 1.00 63.78 83 ARG A C 1
ATOM 657 O O . ARG A 1 83 ? -19.499 -0.709 36.286 1.00 63.78 83 ARG A O 1
ATOM 664 N N . ALA A 1 84 ? -19.541 -2.681 35.251 1.00 59.69 84 ALA A N 1
ATOM 665 C CA . ALA A 1 84 ? -20.872 -2.407 34.674 1.00 59.69 84 ALA A CA 1
ATOM 666 C C . ALA A 1 84 ? -21.796 -3.628 34.462 1.00 59.69 84 ALA A C 1
ATOM 668 O O . ALA A 1 84 ? -22.616 -3.626 33.543 1.00 59.69 84 ALA A O 1
ATOM 669 N N . ARG A 1 85 ? -21.702 -4.682 35.286 1.00 58.41 85 ARG A N 1
ATOM 670 C CA . ARG A 1 85 ? -22.592 -5.865 35.202 1.00 58.41 85 ARG A CA 1
ATOM 671 C C . ARG A 1 85 ? -23.473 -6.059 36.444 1.00 58.41 85 ARG A C 1
ATOM 673 O O . ARG A 1 85 ? -23.605 -7.160 36.952 1.00 58.41 85 ARG A O 1
ATOM 680 N N . GLY A 1 86 ? -24.052 -4.974 36.962 1.00 59.88 86 GLY A N 1
ATOM 681 C CA . GLY A 1 86 ? -24.975 -5.069 38.106 1.00 59.88 86 GLY A CA 1
ATOM 682 C C . GLY A 1 86 ? -25.296 -3.756 38.818 1.00 59.88 86 GLY A C 1
ATOM 683 O O . GLY A 1 86 ? -26.200 -3.708 39.643 1.00 59.88 86 GLY A O 1
ATOM 684 N N . ARG A 1 87 ? -24.591 -2.664 38.501 1.00 60.78 87 ARG A N 1
ATOM 685 C CA . ARG A 1 87 ? -24.960 -1.322 38.964 1.00 60.78 87 ARG A CA 1
ATOM 686 C C . ARG A 1 87 ? -25.807 -0.659 37.883 1.00 60.78 87 ARG A C 1
ATOM 688 O O . ARG A 1 87 ? -25.337 -0.431 36.771 1.00 60.78 87 ARG A O 1
ATOM 695 N N . GLN A 1 88 ? -27.065 -0.393 38.210 1.00 56.91 88 GLN A N 1
ATOM 696 C CA . GLN A 1 88 ? -27.986 0.382 37.384 1.00 56.91 88 GLN A CA 1
ATOM 697 C C . GLN A 1 88 ? -27.348 1.743 37.073 1.00 56.91 88 GLN A C 1
ATOM 699 O O . GLN A 1 88 ? -26.744 2.346 37.964 1.00 56.91 88 GLN A O 1
ATOM 704 N N . ARG A 1 89 ? -27.432 2.211 35.815 1.00 64.12 89 ARG A N 1
ATOM 705 C CA . ARG A 1 89 ? -26.945 3.554 35.447 1.00 64.12 89 ARG A CA 1
ATOM 706 C C . ARG A 1 89 ? -27.523 4.549 36.458 1.00 64.12 89 ARG A C 1
ATOM 708 O O . ARG A 1 89 ? -28.743 4.512 36.636 1.00 64.12 89 ARG A O 1
ATOM 715 N N . PRO A 1 90 ? -26.698 5.384 37.121 1.00 61.59 90 PRO A N 1
ATOM 716 C CA . PRO A 1 90 ? -27.196 6.356 38.080 1.00 61.59 90 PRO A CA 1
ATOM 717 C C . PRO A 1 90 ? -28.190 7.254 37.351 1.00 61.59 90 PRO A C 1
ATOM 719 O O . PRO A 1 90 ? -27.830 8.061 36.496 1.00 61.59 90 PRO A O 1
ATOM 722 N N . ARG A 1 91 ? -29.472 7.019 37.622 1.00 62.03 91 ARG A N 1
ATOM 723 C CA . ARG A 1 91 ? -30.555 7.865 37.151 1.00 62.03 91 ARG A CA 1
ATOM 724 C C . ARG A 1 91 ? -30.479 9.114 38.011 1.00 62.03 91 ARG A C 1
ATOM 726 O O . ARG A 1 91 ? -30.309 8.991 39.222 1.00 62.03 91 ARG A O 1
ATOM 733 N N . ALA A 1 92 ? -30.523 10.287 37.381 1.00 63.66 92 ALA A N 1
ATOM 734 C CA . ALA A 1 92 ? -30.527 11.543 38.116 1.00 63.66 92 ALA A CA 1
ATOM 735 C C . ALA A 1 92 ? -31.579 11.442 39.236 1.00 63.66 92 ALA A C 1
ATOM 737 O O . ALA A 1 92 ? -32.692 10.985 38.939 1.00 63.66 92 ALA A O 1
ATOM 738 N N . PRO A 1 93 ? -31.223 11.777 40.492 1.00 57.81 93 PRO A N 1
ATOM 739 C CA . PRO A 1 93 ? -32.160 11.738 41.603 1.00 57.81 93 PRO A CA 1
ATOM 740 C C . PRO A 1 93 ? -33.421 12.475 41.181 1.00 57.81 93 PRO A C 1
ATOM 742 O O . PRO A 1 93 ? -33.348 13.626 40.738 1.00 57.81 93 PRO A O 1
ATOM 745 N N . SER A 1 94 ? -34.569 11.800 41.234 1.00 66.75 94 SER A N 1
ATOM 746 C CA . SER A 1 94 ? -35.813 12.507 40.975 1.00 66.75 94 SER A CA 1
ATOM 747 C C . SER A 1 94 ? -35.944 13.574 42.064 1.00 66.75 94 SER A C 1
ATOM 749 O O . SER A 1 94 ? -35.648 13.312 43.226 1.00 66.75 94 SER A O 1
ATOM 751 N N . LEU A 1 95 ? -36.353 14.796 41.720 1.00 59.44 95 LEU A N 1
ATOM 752 C CA . LEU A 1 95 ? -36.431 15.917 42.673 1.00 59.44 95 LEU A CA 1
ATOM 753 C C . LEU A 1 95 ? -37.402 15.651 43.856 1.00 59.44 95 LEU A C 1
ATOM 755 O O . LEU A 1 95 ? -37.488 16.440 44.790 1.00 59.44 95 LEU A O 1
ATOM 759 N N . ASN A 1 96 ? -38.124 14.525 43.824 1.00 57.12 96 ASN A N 1
ATOM 760 C CA . ASN A 1 96 ? -39.007 14.030 44.879 1.00 57.12 96 ASN A CA 1
ATOM 761 C C . ASN A 1 96 ? -38.349 13.004 45.823 1.00 57.12 96 ASN A C 1
ATOM 763 O O . ASN A 1 96 ? -38.968 12.605 46.813 1.00 57.12 96 ASN A O 1
ATOM 767 N N . GLU A 1 97 ? -37.123 12.558 45.546 1.00 57.75 97 GLU A N 1
ATOM 768 C CA . GLU A 1 97 ? -36.394 11.617 46.394 1.00 57.75 97 GLU A CA 1
ATOM 769 C C . GLU A 1 97 ? -35.690 12.377 47.524 1.00 57.75 97 GLU A C 1
ATOM 771 O O . GLU A 1 97 ? -34.718 13.105 47.325 1.00 57.75 97 GLU A O 1
ATOM 776 N N . ARG A 1 98 ? -36.214 12.238 48.745 1.00 60.75 98 ARG A N 1
ATOM 777 C CA . ARG A 1 98 ? -35.625 12.848 49.942 1.00 60.75 98 ARG A CA 1
ATOM 778 C C . ARG A 1 98 ? -34.393 12.033 50.388 1.00 60.75 98 ARG A C 1
ATOM 780 O O . ARG A 1 98 ? -34.445 10.807 50.296 1.00 60.75 98 ARG A O 1
ATOM 787 N N . PRO A 1 99 ? -33.345 12.653 50.970 1.00 65.44 99 PRO A N 1
ATOM 788 C CA . PRO A 1 99 ? -32.097 11.982 51.381 1.00 65.44 99 PRO A CA 1
ATOM 789 C C . PRO A 1 99 ? -32.207 10.753 52.313 1.00 65.44 99 PRO A C 1
ATOM 791 O O . PRO A 1 99 ? -31.225 10.041 52.471 1.00 65.44 99 PRO A O 1
ATOM 794 N N . ASN A 1 100 ? -33.383 10.468 52.892 1.00 57.94 100 ASN A N 1
ATOM 795 C CA . ASN A 1 100 ? -33.650 9.293 53.741 1.00 57.94 100 ASN A CA 1
ATOM 796 C C . ASN A 1 100 ? -34.369 8.137 53.006 1.00 57.94 100 ASN A C 1
ATOM 798 O O . ASN A 1 100 ? -34.856 7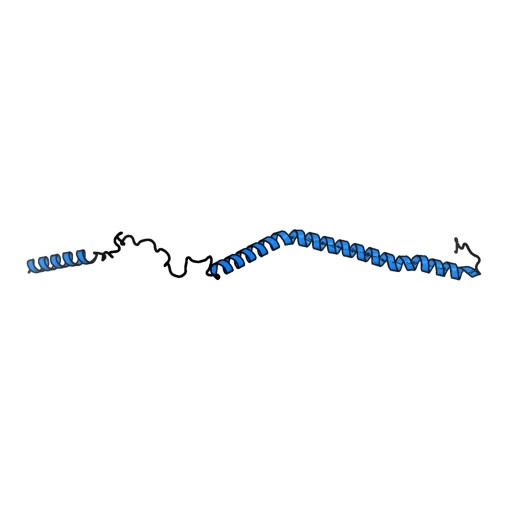.213 53.653 1.0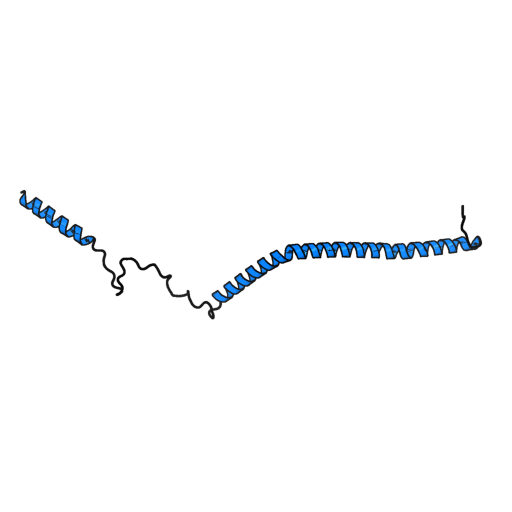0 57.94 100 ASN A O 1
ATOM 802 N N . GLY A 1 101 ? -34.509 8.189 51.675 1.00 59.97 101 GLY A N 1
ATOM 803 C CA . GLY A 1 101 ? -35.070 7.086 50.876 1.00 59.97 101 GLY A CA 1
ATOM 804 C C . GLY A 1 101 ? -36.587 6.869 50.996 1.00 59.97 101 GLY A C 1
ATOM 805 O O . GLY A 1 101 ? -37.111 5.898 50.460 1.00 59.97 101 GLY A O 1
ATOM 806 N N . GLN A 1 102 ? -37.324 7.759 51.668 1.00 64.00 102 GLN A N 1
ATOM 807 C CA . GLN A 1 102 ? -38.786 7.683 51.725 1.00 64.00 102 GLN A CA 1
ATOM 808 C C . GLN A 1 102 ? -39.432 8.379 50.523 1.00 64.00 102 GLN A C 1
ATOM 810 O O . GLN A 1 102 ? -39.242 9.576 50.292 1.00 64.00 102 GLN A O 1
ATOM 815 N N . ARG A 1 103 ? -40.247 7.617 49.786 1.00 55.22 103 ARG A N 1
ATOM 816 C CA . ARG A 1 103 ? -41.028 8.074 48.632 1.00 55.22 103 ARG A CA 1
ATOM 817 C C . ARG A 1 103 ? -42.161 8.983 49.120 1.00 55.22 103 ARG A C 1
ATOM 819 O O . ARG A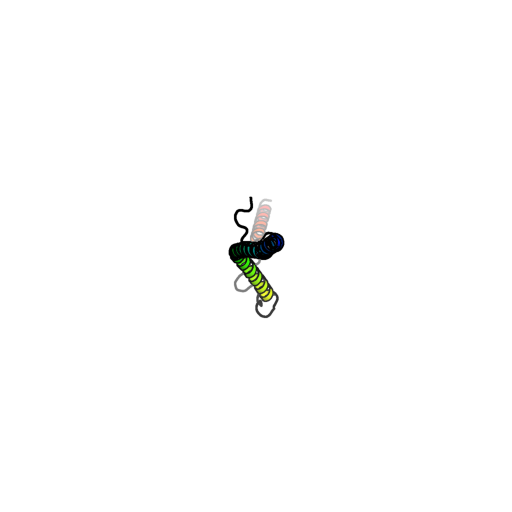 1 103 ? -43.104 8.502 49.746 1.00 55.22 103 ARG A O 1
ATOM 826 N N . ARG A 1 104 ? -42.097 10.294 48.857 1.00 57.97 104 ARG A N 1
ATOM 827 C CA . ARG A 1 104 ? -43.260 11.167 49.089 1.00 57.97 104 ARG A CA 1
ATOM 828 C C . ARG A 1 104 ? -44.316 10.860 48.031 1.00 57.97 104 ARG A C 1
ATOM 830 O O . ARG A 1 104 ? -44.073 11.049 46.842 1.00 57.97 104 ARG A O 1
ATOM 837 N N . ALA A 1 105 ? -45.479 10.381 48.469 1.00 59.22 105 ALA A N 1
ATOM 838 C CA . ALA A 1 105 ? -46.674 10.379 47.640 1.00 59.22 105 ALA A CA 1
ATOM 839 C C . ALA A 1 105 ? -46.990 11.833 47.263 1.00 59.22 105 ALA A C 1
ATOM 841 O O . ALA A 1 105 ? -47.016 12.719 48.119 1.00 59.22 105 ALA A O 1
ATOM 842 N N . PHE A 1 106 ? -47.139 12.077 45.966 1.00 54.50 106 PHE A N 1
ATOM 843 C CA . PHE A 1 106 ? -47.451 13.380 45.403 1.00 54.50 106 PHE A CA 1
ATOM 844 C C . PHE A 1 106 ? -48.834 13.809 45.914 1.00 54.50 106 PHE A C 1
ATOM 846 O O . PHE A 1 106 ? -49.846 13.200 45.574 1.00 54.50 106 PHE A O 1
ATOM 853 N N . VAL A 1 107 ? -48.869 14.814 46.793 1.00 56.94 107 VAL A N 1
ATOM 854 C CA . VAL A 1 107 ? -50.096 15.370 47.379 1.00 56.94 107 VAL A CA 1
ATOM 855 C C . VAL A 1 107 ? -50.766 16.259 46.331 1.00 56.94 107 VAL A C 1
ATOM 857 O O . VAL A 1 107 ? -50.700 17.480 46.391 1.00 56.94 107 VAL A O 1
ATOM 860 N N . LEU A 1 108 ? -51.362 15.627 45.322 1.00 56.16 108 LEU A N 1
ATOM 861 C CA . LEU A 1 108 ? -52.326 16.261 44.419 1.00 56.16 108 LEU A CA 1
ATOM 862 C C . LEU A 1 108 ? -53.772 15.954 44.856 1.00 56.16 108 LEU A C 1
ATOM 864 O O . LEU A 1 108 ? -54.684 16.719 44.584 1.00 56.16 108 LEU A O 1
ATOM 868 N N . ALA A 1 109 ? -53.966 14.891 45.643 1.00 56.34 109 ALA A N 1
ATOM 869 C CA . ALA A 1 109 ? -55.273 14.461 46.142 1.00 56.34 109 ALA A CA 1
ATOM 870 C C . ALA A 1 109 ? -55.850 15.327 47.287 1.00 56.34 109 ALA A C 1
ATOM 872 O O . ALA A 1 109 ? -57.005 15.146 47.659 1.00 56.34 109 ALA A O 1
ATOM 873 N N . SER A 1 110 ? -55.089 16.268 47.870 1.00 53.44 110 SER A N 1
ATOM 874 C CA . SER A 1 110 ? -55.618 17.111 48.962 1.00 53.44 110 SER A CA 1
ATOM 875 C C . SER A 1 110 ? -56.416 18.328 48.494 1.00 53.44 110 SER A C 1
ATOM 877 O O . SER A 1 110 ? -57.245 18.806 49.269 1.00 53.44 110 SER A O 1
ATOM 879 N N . TYR A 1 111 ? -56.208 18.842 47.273 1.00 55.28 111 TYR A N 1
ATOM 880 C CA . TYR A 1 111 ? -57.005 19.987 46.807 1.00 55.28 111 TYR A CA 1
ATOM 881 C C . TYR A 1 111 ? -58.383 19.565 46.283 1.00 55.28 111 TYR A C 1
ATOM 883 O O . TYR A 1 111 ? -59.329 20.339 46.391 1.00 55.28 111 TYR A O 1
ATOM 891 N N . GLU A 1 112 ? -58.525 18.343 45.756 1.00 58.81 112 GLU A N 1
ATOM 892 C CA . GLU A 1 112 ? -59.820 17.853 45.258 1.00 58.81 112 GLU A CA 1
ATOM 893 C C . GLU A 1 112 ? -60.794 17.574 46.412 1.00 58.81 112 GLU A C 1
ATOM 895 O O . GLU A 1 112 ? -61.964 17.943 46.330 1.00 58.81 112 GLU A O 1
ATOM 900 N N . ALA A 1 113 ? -60.305 17.032 47.535 1.00 58.44 113 ALA A N 1
ATOM 901 C CA . ALA A 1 113 ? -61.147 16.713 48.692 1.00 58.44 113 ALA A CA 1
ATOM 902 C C . ALA A 1 113 ? -61.698 17.960 49.410 1.00 58.44 113 ALA A C 1
ATOM 904 O O . ALA A 1 113 ? -62.841 17.969 49.851 1.00 58.44 113 ALA A O 1
ATOM 905 N N . THR A 1 114 ? -60.917 19.044 49.493 1.00 57.94 114 THR A N 1
ATOM 906 C CA . THR A 1 114 ? -61.360 20.279 50.171 1.00 57.94 114 THR A CA 1
ATOM 907 C C . THR A 1 114 ? -62.247 21.172 49.300 1.00 57.94 114 THR A C 1
ATOM 909 O O . THR A 1 114 ? -63.020 21.970 49.835 1.00 57.94 114 THR A O 1
ATOM 912 N N . GLY A 1 115 ? -62.162 21.050 47.970 1.00 58.75 115 GLY A N 1
ATOM 913 C CA . GLY A 1 115 ? -63.041 21.757 47.035 1.00 58.75 115 GLY A CA 1
ATOM 914 C C . GLY A 1 115 ? -64.452 21.167 46.982 1.00 58.75 115 GLY A C 1
ATOM 915 O O . GLY A 1 115 ? -65.426 21.916 47.058 1.00 58.75 115 GLY A O 1
ATOM 916 N N . ALA A 1 116 ? -64.560 19.835 46.930 1.00 60.31 116 ALA A N 1
ATOM 917 C CA . ALA A 1 116 ? -65.839 19.132 46.809 1.00 60.31 116 ALA A CA 1
ATOM 918 C C . ALA A 1 116 ? -66.752 19.326 48.037 1.00 60.31 116 ALA A C 1
ATOM 920 O O . ALA A 1 116 ? -67.941 19.603 47.883 1.00 60.31 116 ALA A O 1
ATOM 921 N N . GLU A 1 117 ? -66.199 19.289 49.257 1.00 59.94 117 GLU A N 1
ATOM 922 C CA . GLU A 1 117 ? -66.989 19.491 50.486 1.00 59.94 117 GLU A CA 1
ATOM 923 C C . GLU A 1 117 ? -67.555 20.917 50.613 1.00 59.94 117 GLU A C 1
ATOM 925 O O . GLU A 1 117 ? -68.624 21.128 51.195 1.00 59.94 117 GLU A O 1
ATOM 930 N N . LYS A 1 118 ? -66.863 21.925 50.064 1.00 58.97 118 LYS A N 1
ATOM 931 C CA . LYS A 1 118 ? -67.339 23.317 50.111 1.00 58.97 118 LYS A CA 1
ATOM 932 C C . LYS A 1 118 ? -68.481 23.588 49.136 1.00 58.97 118 LYS A C 1
ATOM 934 O O . LYS A 1 118 ? -69.326 24.437 49.432 1.00 58.97 118 LYS A O 1
ATOM 939 N N . GLU A 1 119 ? -68.516 22.902 47.999 1.00 61.09 119 GLU A N 1
ATOM 940 C CA . GLU A 1 119 ? -69.554 23.097 46.983 1.00 61.09 119 GLU A CA 1
ATOM 941 C C . GLU A 1 119 ? -70.881 22.437 47.395 1.00 61.09 119 GLU A C 1
ATOM 943 O O . GLU A 1 119 ? -71.942 23.058 47.281 1.00 61.09 119 GLU A O 1
ATOM 948 N N . GLU A 1 120 ? -70.823 21.245 47.998 1.00 62.06 120 GLU A N 1
ATOM 949 C CA . GLU A 1 120 ? -72.003 20.539 48.515 1.00 62.06 120 GLU A CA 1
ATOM 950 C C . GLU A 1 120 ? -72.686 21.308 49.661 1.00 62.06 120 GLU A C 1
ATOM 952 O O . GLU A 1 120 ? -73.906 21.504 49.656 1.00 62.06 120 GLU A O 1
ATOM 957 N N . ASN A 1 121 ? -71.906 21.841 50.606 1.00 60.38 121 ASN A N 1
ATOM 958 C CA . ASN A 1 121 ? -72.449 22.585 51.747 1.00 60.38 121 ASN A CA 1
ATOM 959 C C . ASN A 1 121 ? -73.130 23.904 51.313 1.00 60.38 121 ASN A C 1
ATOM 961 O O . ASN A 1 121 ? -74.160 24.307 51.858 1.00 60.38 121 ASN A O 1
ATOM 965 N N . ASN A 1 122 ? -72.611 24.561 50.270 1.00 63.56 122 ASN A N 1
ATOM 966 C CA . ASN A 1 122 ? -73.222 25.776 49.723 1.00 63.56 122 ASN A CA 1
ATOM 967 C C . ASN A 1 122 ? -74.509 25.484 48.921 1.00 63.56 122 ASN A C 1
ATOM 969 O O . ASN A 1 122 ? -75.434 26.299 48.919 1.00 63.56 122 ASN A O 1
ATOM 973 N N . GLY A 1 123 ? -74.596 24.315 48.277 1.00 60.66 123 GLY A N 1
ATOM 974 C CA . GLY A 1 123 ? -75.809 23.837 47.606 1.00 60.66 123 GLY A CA 1
ATOM 975 C C . GLY A 1 123 ? -76.934 23.480 48.581 1.00 60.66 123 GLY A C 1
ATOM 976 O O . GLY A 1 123 ? -78.095 23.801 48.323 1.00 60.66 123 GLY A O 1
ATOM 977 N N . LEU A 1 124 ? -76.594 22.896 49.734 1.00 63.03 124 LEU A N 1
ATOM 978 C CA . LEU A 1 124 ? -77.561 22.552 50.781 1.00 63.03 124 LEU A CA 1
ATOM 979 C C . LEU A 1 124 ? -78.144 23.794 51.476 1.00 63.03 124 LEU A C 1
ATOM 981 O O . LEU A 1 124 ? -79.311 23.803 51.848 1.00 63.03 124 LEU A O 1
ATOM 985 N N . LYS A 1 125 ? -77.360 24.871 51.609 1.00 55.09 125 LYS A N 1
ATOM 986 C CA . LYS A 1 125 ? -77.800 26.123 52.252 1.00 55.09 125 LYS A CA 1
ATOM 987 C C . LYS A 1 125 ? -78.717 26.991 51.371 1.00 55.09 125 LYS A C 1
ATOM 989 O O . LYS A 1 125 ? -79.258 27.984 51.851 1.00 55.09 125 LYS A O 1
ATOM 994 N N . ARG A 1 126 ? -78.862 26.658 50.083 1.00 56.66 126 ARG A N 1
ATOM 995 C CA . ARG A 1 126 ? -79.696 27.389 49.108 1.00 56.66 126 ARG A CA 1
ATOM 996 C C . ARG A 1 126 ? -81.058 26.742 48.819 1.00 56.66 126 ARG A C 1
ATOM 998 O O . ARG A 1 126 ? -81.789 27.298 48.001 1.00 56.66 126 ARG A O 1
ATOM 1005 N N . ARG A 1 127 ? -81.394 25.606 49.439 1.00 50.56 127 ARG A N 1
ATOM 1006 C CA . ARG A 1 127 ? -82.709 24.955 49.316 1.00 50.56 127 ARG A CA 1
ATOM 1007 C C . ARG A 1 127 ? -83.582 25.183 50.538 1.00 50.56 127 ARG A C 1
ATOM 1009 O O . ARG A 1 127 ? -83.027 25.184 51.656 1.00 50.56 127 ARG A O 1
#

Organism: NCBI:txid656916